Protein AF-A0A4Q9MNF9-F1 (afdb_monomer)

Mean predicted aligned error: 7.17 Å

Structure (mmCIF, N/CA/C/O backbone):
data_AF-A0A4Q9MNF9-F1
#
_entry.id   AF-A0A4Q9MNF9-F1
#
loop_
_atom_site.group_PDB
_atom_site.id
_atom_site.type_symbol
_atom_site.label_atom_id
_atom_site.label_alt_id
_atom_site.label_comp_id
_atom_site.label_asym_id
_atom_site.label_entity_id
_atom_site.label_seq_id
_atom_site.pdbx_PDB_ins_code
_atom_site.Cartn_x
_atom_site.Cartn_y
_atom_site.Cartn_z
_atom_site.occupancy
_atom_site.B_iso_or_equiv
_atom_site.auth_seq_id
_atom_site.auth_comp_id
_atom_site.auth_asym_id
_atom_site.auth_atom_id
_atom_site.pdbx_PDB_model_num
ATOM 1 N N . ILE A 1 1 ? 0.930 -10.282 -6.990 1.00 79.50 1 ILE A N 1
ATOM 2 C CA . ILE A 1 1 ? 0.587 -8.850 -7.176 1.00 79.50 1 ILE A CA 1
ATOM 3 C C . ILE A 1 1 ? 1.484 -8.073 -6.233 1.00 79.50 1 ILE A C 1
ATOM 5 O O . ILE A 1 1 ? 1.701 -8.560 -5.132 1.00 79.50 1 ILE A O 1
ATOM 9 N N . VAL A 1 2 ? 2.023 -6.951 -6.689 1.00 86.12 2 VAL A N 1
ATOM 10 C CA . VAL A 1 2 ? 2.748 -5.955 -5.892 1.00 86.12 2 VAL A CA 1
ATOM 11 C C . VAL A 1 2 ? 1.821 -4.748 -5.780 1.00 86.12 2 VAL A C 1
ATOM 13 O O . VAL A 1 2 ? 1.229 -4.385 -6.789 1.00 86.12 2 VAL A O 1
ATOM 16 N N . HIS A 1 3 ? 1.612 -4.184 -4.597 1.00 89.31 3 HIS A N 1
ATOM 17 C CA . HIS A 1 3 ? 0.688 -3.073 -4.370 1.00 89.31 3 HIS A CA 1
ATOM 18 C C . HIS A 1 3 ? 1.281 -1.727 -4.796 1.00 89.31 3 HIS A C 1
ATOM 20 O O . HIS A 1 3 ? 0.564 -0.902 -5.355 1.00 89.31 3 HIS A O 1
ATOM 26 N N . SER A 1 4 ? 2.574 -1.505 -4.536 1.00 87.69 4 SER A N 1
ATOM 27 C CA . SER A 1 4 ? 3.329 -0.298 -4.919 1.00 87.69 4 SER A CA 1
ATOM 28 C C . SER A 1 4 ? 2.868 1.020 -4.274 1.00 87.69 4 SER A C 1
ATOM 30 O O . SER A 1 4 ? 3.387 2.078 -4.615 1.00 87.69 4 SER A O 1
ATOM 32 N N . ASP A 1 5 ? 1.938 0.970 -3.318 1.00 90.19 5 ASP A N 1
ATOM 33 C CA . ASP A 1 5 ? 1.497 2.135 -2.529 1.00 90.19 5 ASP A CA 1
ATOM 34 C C . ASP A 1 5 ? 1.033 1.714 -1.132 1.00 90.19 5 ASP A C 1
ATOM 36 O O . ASP A 1 5 ? -0.070 2.014 -0.685 1.00 90.19 5 ASP A O 1
ATOM 40 N N . ILE A 1 6 ? 1.853 0.923 -0.450 1.00 93.31 6 ILE A N 1
ATOM 41 C CA . ILE A 1 6 ? 1.584 0.544 0.934 1.00 93.31 6 ILE A CA 1
ATOM 42 C C . ILE A 1 6 ? 1.816 1.764 1.832 1.00 93.31 6 ILE A C 1
ATOM 44 O O . ILE A 1 6 ? 2.914 2.316 1.868 1.00 93.31 6 ILE A O 1
ATOM 48 N N . LYS A 1 7 ? 0.768 2.166 2.554 1.00 93.69 7 LYS A N 1
ATOM 49 C CA . LYS A 1 7 ? 0.761 3.277 3.515 1.00 93.69 7 LYS A CA 1
ATOM 50 C C . LYS A 1 7 ? -0.452 3.168 4.447 1.00 93.69 7 LYS A C 1
ATOM 52 O O . LYS A 1 7 ? -1.439 2.547 4.043 1.00 93.69 7 LYS A O 1
ATOM 57 N N . PRO A 1 8 ? -0.433 3.769 5.652 1.00 96.25 8 PRO A N 1
ATOM 58 C CA . PRO A 1 8 ? -1.531 3.693 6.616 1.00 96.25 8 PRO A CA 1
ATOM 59 C C . PRO A 1 8 ? -2.901 4.063 6.042 1.00 96.25 8 PRO A C 1
ATOM 61 O O . PRO A 1 8 ? -3.888 3.417 6.374 1.00 96.25 8 PRO A O 1
ATOM 64 N N . GLU A 1 9 ? -2.966 5.050 5.148 1.00 96.00 9 GLU A N 1
ATOM 65 C CA . GLU A 1 9 ? -4.211 5.516 4.526 1.00 96.00 9 GLU A CA 1
ATOM 66 C C . GLU A 1 9 ? -4.905 4.432 3.687 1.00 96.00 9 GLU A C 1
ATOM 68 O O . GLU A 1 9 ? -6.122 4.478 3.515 1.00 96.00 9 GLU A O 1
ATOM 73 N N . ASN A 1 10 ? -4.147 3.443 3.205 1.00 96.19 10 ASN A N 1
ATOM 74 C CA . ASN A 1 10 ? -4.656 2.351 2.380 1.00 96.19 10 ASN A CA 1
ATOM 75 C C . ASN A 1 10 ? -5.097 1.131 3.212 1.00 96.19 10 ASN A C 1
ATOM 77 O O . ASN A 1 10 ? -5.704 0.211 2.656 1.00 96.19 10 ASN A O 1
ATOM 81 N N . PHE A 1 11 ? -4.863 1.124 4.532 1.00 96.88 11 PHE A N 1
ATOM 82 C CA . PHE A 1 11 ? -5.368 0.105 5.458 1.00 96.88 11 PHE A CA 1
ATOM 83 C C . PHE A 1 11 ? -6.667 0.578 6.113 1.00 96.88 11 PHE A C 1
ATOM 85 O O . PHE A 1 11 ? -6.674 1.367 7.057 1.00 96.88 11 PHE A O 1
ATOM 92 N N . LEU A 1 12 ? -7.787 0.062 5.623 1.00 97.94 12 LEU A N 1
ATOM 93 C CA . LEU A 1 12 ? -9.108 0.349 6.167 1.00 97.94 12 LEU A CA 1
ATOM 94 C C . LEU A 1 12 ? -9.450 -0.640 7.281 1.00 97.94 12 LEU A C 1
ATOM 96 O O . LEU A 1 12 ? -9.012 -1.788 7.260 1.00 97.94 12 LEU A O 1
ATOM 100 N N . ILE A 1 13 ? -10.276 -0.207 8.230 1.00 97.75 13 ILE A N 1
ATOM 101 C CA . ILE A 1 13 ? -10.836 -1.070 9.273 1.00 97.75 13 ILE A CA 1
ATOM 102 C C . ILE A 1 13 ? -12.333 -1.205 9.021 1.00 97.75 13 ILE A C 1
ATOM 104 O O . ILE A 1 13 ? -13.040 -0.198 8.933 1.00 97.75 13 ILE A O 1
ATOM 108 N N . ASP A 1 14 ? -12.817 -2.436 8.877 1.00 96.38 14 ASP A N 1
ATOM 109 C CA . ASP A 1 14 ? -14.242 -2.692 8.684 1.00 96.38 14 ASP A CA 1
ATOM 110 C C . ASP A 1 14 ? -15.029 -2.677 10.010 1.00 96.38 14 ASP A C 1
ATOM 112 O O . ASP A 1 14 ? -14.475 -2.544 11.103 1.00 96.38 14 ASP A O 1
ATOM 116 N N . GLY A 1 15 ? -16.355 -2.832 9.931 1.00 96.81 15 GLY A N 1
ATOM 117 C CA . GLY A 1 15 ? -17.227 -2.822 11.113 1.00 96.81 15 GLY A CA 1
ATOM 118 C C . GLY A 1 15 ? -17.004 -3.982 12.096 1.00 96.81 15 GLY A C 1
ATOM 119 O O . GLY A 1 15 ? -17.515 -3.929 13.212 1.00 96.81 15 GLY A O 1
ATOM 120 N N . SER A 1 16 ? -16.257 -5.018 11.702 1.00 97.12 16 SER A N 1
ATOM 121 C CA . SER A 1 16 ? -15.865 -6.144 12.557 1.00 97.12 16 SER A CA 1
ATOM 122 C C . SER A 1 16 ? -14.482 -5.964 13.195 1.00 97.12 16 SER A C 1
ATOM 124 O O . SER A 1 16 ? -14.093 -6.764 14.046 1.00 97.12 16 SER A O 1
ATOM 126 N N . GLY A 1 17 ? -13.753 -4.909 12.817 1.00 96.31 17 GLY A N 1
ATOM 127 C CA . GLY A 1 17 ? -12.374 -4.673 13.234 1.00 96.31 17 GLY A CA 1
ATOM 128 C C . GLY A 1 17 ? -11.334 -5.380 12.360 1.00 96.31 17 GLY A C 1
ATOM 129 O O . GLY A 1 17 ? -10.164 -5.420 12.737 1.00 96.31 17 GLY A O 1
ATOM 130 N N . ALA A 1 18 ? -11.726 -5.943 11.213 1.00 97.88 18 ALA A N 1
ATOM 131 C CA . ALA A 1 18 ? -10.786 -6.552 10.282 1.00 97.88 18 ALA A CA 1
ATOM 132 C C . ALA A 1 18 ? -10.057 -5.478 9.463 1.00 97.88 18 ALA A C 1
ATOM 134 O O . ALA A 1 18 ? -10.654 -4.488 9.037 1.00 97.88 18 ALA A O 1
ATOM 135 N N . VAL A 1 19 ? -8.760 -5.698 9.228 1.00 97.25 19 VAL A N 1
ATOM 136 C CA . VAL A 1 19 ? -7.939 -4.843 8.364 1.00 97.25 19 VAL A CA 1
ATOM 137 C C . VAL A 1 19 ? -8.159 -5.240 6.906 1.00 97.25 19 VAL A C 1
ATOM 139 O O . VAL A 1 19 ? -7.983 -6.403 6.540 1.00 97.25 19 VAL A O 1
ATOM 142 N N . VAL A 1 20 ? -8.502 -4.265 6.070 1.00 97.19 20 VAL A N 1
ATOM 143 C CA . VAL A 1 20 ? -8.721 -4.420 4.631 1.00 97.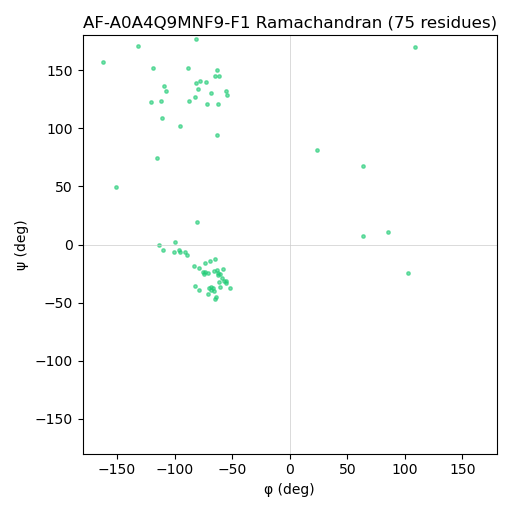19 20 VAL A CA 1
ATOM 144 C C . VAL A 1 20 ? -7.749 -3.515 3.885 1.00 97.19 20 VAL A C 1
ATOM 146 O O . VAL A 1 20 ? -7.747 -2.302 4.075 1.00 97.19 20 VAL A O 1
ATOM 149 N N . LEU A 1 21 ? -6.934 -4.105 3.014 1.00 95.94 21 LEU A N 1
ATOM 150 C CA . LEU A 1 21 ? -6.054 -3.351 2.125 1.00 95.94 21 LEU A CA 1
ATOM 151 C C . LEU A 1 21 ? -6.850 -2.815 0.928 1.00 95.94 21 LEU A C 1
ATOM 153 O O . LEU A 1 21 ? -7.634 -3.549 0.320 1.00 95.94 21 LEU A O 1
ATOM 157 N N . SER A 1 22 ? -6.651 -1.543 0.601 1.00 95.31 22 SER A N 1
ATOM 158 C CA . SER A 1 22 ? -7.379 -0.805 -0.433 1.00 95.31 22 SER A CA 1
ATOM 159 C C . SER A 1 22 ? -6.433 -0.032 -1.359 1.00 95.31 22 SER A C 1
ATOM 161 O O . SER A 1 22 ? -5.248 0.060 -1.081 1.00 95.31 22 SER A O 1
ATOM 163 N N . ASP A 1 23 ? -6.976 0.525 -2.446 1.00 91.69 23 ASP A N 1
ATO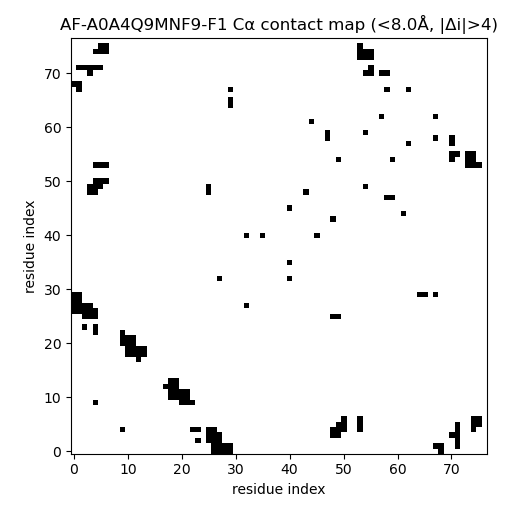M 164 C CA . ASP A 1 23 ? -6.250 1.328 -3.445 1.00 91.69 23 ASP A CA 1
ATOM 165 C C . ASP A 1 23 ? -5.149 0.584 -4.227 1.00 91.69 23 ASP A C 1
ATOM 167 O O . ASP A 1 23 ? -3.957 0.876 -4.177 1.00 91.69 23 ASP A O 1
ATOM 171 N N . PHE A 1 24 ? -5.586 -0.360 -5.061 1.00 90.44 24 PHE A N 1
ATOM 172 C CA . PHE A 1 24 ? -4.728 -1.081 -6.005 1.00 90.44 24 PHE A CA 1
ATOM 173 C C . PHE A 1 24 ? -4.435 -0.280 -7.287 1.00 90.44 24 PHE A C 1
ATOM 175 O O . PHE A 1 24 ? -4.064 -0.875 -8.299 1.00 90.44 24 PHE A O 1
ATOM 182 N N . GLY A 1 25 ? -4.613 1.047 -7.282 1.00 86.44 25 GLY A N 1
ATOM 183 C CA . GLY A 1 25 ? -4.407 1.891 -8.460 1.00 86.44 25 GLY A CA 1
ATOM 184 C C . GLY A 1 25 ? -2.985 1.810 -9.018 1.00 86.44 25 GLY A C 1
ATOM 185 O O . GLY A 1 25 ? -2.806 1.928 -10.226 1.00 86.44 25 GLY A O 1
ATOM 186 N N . LEU A 1 26 ? -1.996 1.541 -8.155 1.0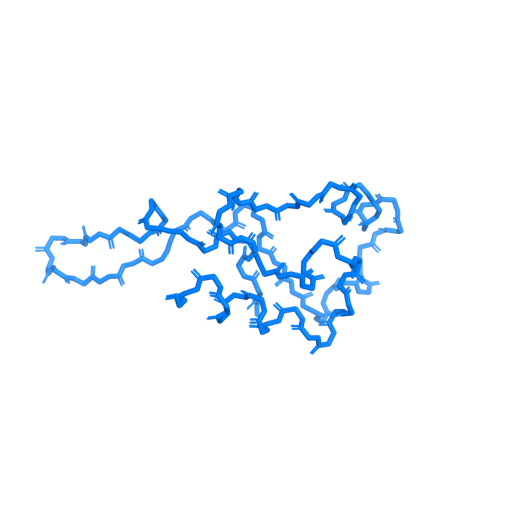0 81.62 26 LEU A N 1
ATOM 187 C CA . LEU A 1 26 ? -0.590 1.367 -8.534 1.00 81.62 26 LEU A CA 1
ATOM 188 C C . LEU A 1 26 ? -0.136 -0.099 -8.643 1.00 81.62 26 LEU A C 1
ATOM 190 O O . LEU A 1 26 ? 1.031 -0.364 -8.940 1.00 81.62 26 LEU A O 1
ATOM 194 N N . ALA A 1 27 ? -1.045 -1.055 -8.433 1.00 85.69 27 ALA A N 1
ATOM 195 C CA . ALA A 1 27 ? -0.680 -2.450 -8.261 1.00 85.69 27 ALA A CA 1
ATOM 196 C C . ALA A 1 27 ? -0.232 -3.127 -9.566 1.00 85.69 27 ALA A C 1
ATOM 198 O O . ALA A 1 27 ? -0.845 -2.982 -10.623 1.00 85.69 27 ALA A O 1
ATOM 199 N N . GLN A 1 28 ? 0.807 -3.955 -9.473 1.00 77.50 28 GLN A N 1
ATOM 200 C CA . GLN A 1 28 ? 1.436 -4.632 -10.602 1.00 77.50 28 GLN A CA 1
ATOM 201 C C . GLN A 1 28 ? 1.365 -6.158 -10.484 1.00 77.50 28 GLN A C 1
ATOM 203 O O . GLN A 1 28 ? 1.361 -6.750 -9.398 1.00 77.50 28 GLN A O 1
ATOM 208 N N . ARG A 1 29 ? 1.358 -6.838 -11.632 1.00 75.62 29 ARG A N 1
ATOM 209 C CA . ARG A 1 29 ? 1.542 -8.291 -11.729 1.00 75.62 29 ARG A CA 1
ATOM 210 C C . ARG A 1 29 ? 2.894 -8.566 -12.390 1.00 75.62 29 ARG A C 1
ATOM 212 O O . ARG A 1 29 ? 2.990 -8.359 -13.595 1.00 75.62 29 ARG A O 1
ATOM 219 N N . PRO A 1 30 ? 3.901 -9.071 -11.653 1.00 64.56 30 PRO A N 1
ATOM 220 C CA . PRO A 1 30 ? 5.231 -9.348 -12.208 1.00 64.56 30 PRO A CA 1
ATOM 221 C C . PRO A 1 30 ? 5.201 -10.277 -13.434 1.00 64.56 30 PRO A C 1
ATOM 223 O O . PRO A 1 30 ? 5.969 -10.100 -14.370 1.00 64.56 30 PRO A O 1
ATOM 226 N N . GLU A 1 31 ? 4.256 -11.219 -13.474 1.00 60.56 31 GLU A N 1
ATOM 227 C CA . GLU A 1 31 ? 4.048 -12.142 -14.603 1.00 60.56 31 GLU A CA 1
ATOM 228 C C . GLU A 1 31 ? 3.397 -11.473 -15.832 1.00 60.56 31 GLU A C 1
ATOM 230 O O . GLU A 1 31 ? 3.546 -11.953 -16.952 1.00 60.56 31 GLU A O 1
ATOM 235 N N . GLY A 1 32 ? 2.672 -10.366 -15.629 1.00 52.41 32 GLY A N 1
ATOM 236 C CA . GLY A 1 32 ? 1.966 -9.608 -16.667 1.00 52.41 32 GLY A CA 1
ATOM 237 C C . GLY A 1 32 ? 2.751 -8.415 -17.213 1.00 52.41 32 GLY A C 1
ATOM 238 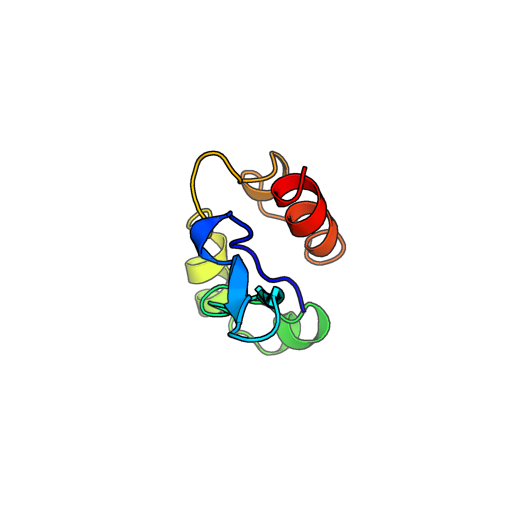O O . GLY A 1 32 ? 2.305 -7.800 -18.176 1.00 52.41 32 GLY A O 1
ATOM 239 N N . ALA A 1 33 ? 3.922 -8.109 -16.648 1.00 52.84 33 ALA A N 1
ATOM 240 C CA . ALA A 1 33 ? 4.803 -7.054 -17.149 1.00 52.84 33 ALA A CA 1
ATOM 241 C C . ALA A 1 33 ? 5.262 -7.314 -18.598 1.00 52.84 33 ALA A C 1
ATOM 243 O O . ALA A 1 33 ? 5.518 -6.370 -19.334 1.00 52.84 33 ALA A O 1
ATOM 244 N N . SER A 1 34 ? 5.282 -8.578 -19.045 1.00 48.44 34 SER A N 1
ATOM 245 C CA . SER A 1 34 ? 5.553 -8.948 -20.445 1.00 48.44 34 SER A CA 1
ATOM 246 C C . SER A 1 34 ? 4.439 -8.555 -21.429 1.00 48.44 34 SER A C 1
ATOM 248 O O . SER A 1 34 ? 4.661 -8.587 -22.637 1.00 48.44 34 SER A O 1
ATOM 250 N N . LEU A 1 35 ? 3.246 -8.210 -20.927 1.00 49.62 35 LEU A N 1
ATOM 251 C CA . LEU A 1 35 ? 2.086 -7.782 -21.717 1.00 49.62 35 LEU A CA 1
ATOM 252 C C . LEU A 1 35 ? 1.904 -6.258 -21.729 1.00 49.62 35 LEU A C 1
ATOM 254 O O . LEU A 1 35 ? 1.021 -5.764 -22.429 1.00 49.62 35 LEU A O 1
ATOM 258 N N . MET A 1 36 ? 2.698 -5.517 -20.953 1.00 54.25 36 MET A N 1
ATOM 259 C CA . MET A 1 36 ? 2.700 -4.056 -20.989 1.00 54.25 36 MET A CA 1
ATOM 260 C C . MET A 1 36 ? 3.566 -3.584 -22.157 1.00 54.25 36 MET A C 1
ATOM 262 O O . MET A 1 36 ? 4.626 -4.153 -22.419 1.00 54.25 36 MET A O 1
ATOM 266 N N . SER A 1 37 ? 3.112 -2.557 -22.877 1.00 56.09 37 SER A N 1
ATOM 267 C CA . SER A 1 37 ? 3.956 -1.917 -23.886 1.00 56.09 37 SER A CA 1
ATOM 268 C C . SER A 1 37 ? 5.179 -1.288 -23.203 1.00 56.09 37 SER A C 1
ATOM 270 O O . SER A 1 37 ? 5.094 -0.884 -22.041 1.00 56.09 37 SER A O 1
ATOM 272 N N . GLU A 1 38 ? 6.325 -1.200 -23.890 1.00 56.03 38 GLU A N 1
ATOM 273 C CA . GLU A 1 38 ? 7.505 -0.532 -23.315 1.00 56.03 38 GLU A CA 1
ATOM 274 C C . GLU A 1 38 ? 7.197 0.915 -22.908 1.00 56.03 38 GLU A C 1
ATOM 276 O O . GLU A 1 38 ? 7.744 1.382 -21.916 1.00 56.03 38 GLU A O 1
ATOM 281 N N . ASP A 1 39 ? 6.280 1.590 -23.609 1.00 55.38 39 ASP A N 1
ATOM 282 C CA . ASP A 1 39 ? 5.835 2.950 -23.296 1.00 55.38 39 ASP A CA 1
ATOM 283 C C . ASP A 1 39 ? 4.984 3.017 -22.017 1.00 55.38 39 ASP A C 1
ATOM 285 O O . ASP A 1 39 ? 5.215 3.896 -21.187 1.00 55.38 39 ASP A O 1
ATOM 289 N N . ASP A 1 40 ? 4.058 2.074 -21.801 1.00 59.12 40 ASP A N 1
ATOM 290 C CA . ASP A 1 40 ? 3.297 1.975 -20.544 1.00 59.12 40 ASP A CA 1
ATOM 291 C C . ASP A 1 40 ? 4.223 1.625 -19.376 1.00 59.12 40 ASP A C 1
ATOM 293 O O . ASP A 1 40 ? 4.111 2.185 -18.287 1.00 59.12 40 ASP A O 1
ATOM 297 N N . PHE A 1 41 ? 5.185 0.731 -19.616 1.00 57.41 41 PHE A N 1
ATOM 298 C CA . PHE A 1 41 ? 6.204 0.369 -18.642 1.00 57.41 41 PHE A CA 1
ATOM 299 C C . PHE A 1 41 ? 7.094 1.579 -18.308 1.00 57.41 41 PHE A C 1
ATOM 301 O O . PHE A 1 41 ? 7.317 1.869 -17.138 1.00 57.41 41 PHE A O 1
ATOM 308 N N . LEU A 1 42 ? 7.558 2.350 -19.298 1.00 55.06 42 LEU A N 1
ATOM 309 C CA . LEU A 1 42 ? 8.380 3.548 -19.084 1.00 55.06 42 LEU A CA 1
ATOM 310 C C . LEU A 1 42 ? 7.612 4.718 -18.468 1.00 55.06 42 LEU A C 1
ATOM 312 O O . LEU A 1 42 ? 8.190 5.430 -17.653 1.00 55.06 42 LEU A O 1
ATOM 316 N N . MET A 1 43 ? 6.346 4.944 -18.824 1.00 55.03 43 MET A N 1
ATOM 317 C CA . MET A 1 43 ? 5.523 5.975 -18.183 1.00 55.03 43 MET A CA 1
ATOM 318 C C . MET A 1 43 ? 5.239 5.631 -16.720 1.00 55.03 43 MET A C 1
ATOM 320 O O . MET A 1 43 ? 5.259 6.518 -15.868 1.00 55.03 43 MET A O 1
ATOM 324 N N . TRP A 1 44 ? 5.026 4.350 -16.418 1.00 52.16 44 TRP A N 1
ATOM 325 C CA . TRP A 1 44 ? 4.695 3.885 -15.073 1.00 52.16 44 TRP A CA 1
ATOM 326 C C . TRP A 1 44 ? 5.921 3.705 -14.166 1.00 52.16 44 TRP A C 1
ATOM 328 O O . TRP A 1 44 ? 5.858 4.020 -12.983 1.00 52.16 44 TRP A O 1
ATOM 338 N N . HIS A 1 45 ? 7.058 3.256 -14.712 1.00 53.25 45 HIS A N 1
ATOM 339 C CA . HIS A 1 45 ? 8.346 3.156 -14.004 1.00 53.25 45 HIS A CA 1
ATOM 340 C C . HIS A 1 45 ? 9.200 4.436 -14.090 1.00 53.25 45 HIS A C 1
ATOM 342 O O . HIS A 1 45 ? 10.245 4.524 -13.442 1.00 53.25 45 HIS A O 1
ATOM 348 N N . GLY A 1 46 ? 8.814 5.410 -14.921 1.00 46.69 46 GLY A N 1
ATOM 349 C CA . GLY A 1 46 ? 9.532 6.674 -15.132 1.00 46.69 46 GLY A CA 1
ATOM 350 C C . GLY A 1 46 ? 9.232 7.744 -14.084 1.00 46.69 46 GLY A C 1
ATOM 351 O O . GLY A 1 46 ? 10.026 8.667 -13.907 1.00 46.69 46 GLY A O 1
ATOM 352 N N . LEU A 1 47 ? 8.127 7.595 -13.356 1.00 51.62 47 LEU A N 1
ATOM 353 C CA . LEU A 1 47 ? 7.857 8.310 -12.115 1.00 51.62 47 LEU A CA 1
ATOM 354 C C . LEU A 1 47 ? 7.959 7.291 -10.975 1.00 51.62 47 LEU A C 1
ATOM 356 O O . LEU A 1 47 ? 7.454 6.182 -11.137 1.00 51.62 47 LEU A O 1
ATOM 360 N N . PRO A 1 48 ? 8.604 7.609 -9.838 1.00 55.66 48 PRO A N 1
ATOM 361 C CA . PRO A 1 48 ? 8.527 6.751 -8.666 1.00 55.66 48 PRO A CA 1
ATOM 362 C C . PRO A 1 48 ? 7.063 6.721 -8.214 1.00 55.66 48 PRO A C 1
ATOM 364 O O . PRO A 1 48 ? 6.591 7.636 -7.544 1.00 55.66 48 PRO A O 1
ATOM 367 N N . GLY A 1 49 ? 6.316 5.718 -8.674 1.00 64.50 49 GLY A N 1
ATOM 368 C CA . GLY A 1 49 ? 4.973 5.443 -8.189 1.00 64.50 49 GLY A CA 1
ATOM 369 C C . GLY A 1 49 ? 5.027 5.125 -6.697 1.00 64.50 49 GLY A C 1
ATOM 370 O O . GLY A 1 49 ? 5.991 4.521 -6.228 1.00 64.50 49 GLY A O 1
ATOM 371 N N . GLY A 1 50 ? 3.998 5.549 -5.968 1.00 77.06 50 GLY A N 1
ATOM 372 C CA . GLY A 1 50 ? 3.865 5.354 -4.527 1.00 77.06 50 GLY A CA 1
ATOM 373 C C . GLY A 1 50 ? 4.047 6.640 -3.720 1.00 77.06 50 GLY A C 1
ATOM 374 O O . GLY A 1 50 ? 4.416 7.700 -4.231 1.00 77.06 50 GLY A O 1
ATOM 375 N N . THR A 1 51 ? 3.741 6.557 -2.431 1.00 85.44 51 THR A N 1
ATOM 376 C CA . THR A 1 51 ? 3.729 7.717 -1.534 1.00 85.44 51 THR A CA 1
ATOM 377 C C . THR A 1 51 ? 5.109 7.978 -0.922 1.00 85.44 51 THR A C 1
ATOM 379 O O . THR A 1 51 ? 5.692 7.122 -0.252 1.00 85.44 51 THR A O 1
ATOM 382 N N . ALA A 1 52 ? 5.634 9.194 -1.121 1.00 82.50 52 ALA A N 1
ATOM 383 C CA . ALA A 1 52 ? 6.903 9.629 -0.538 1.00 82.50 52 ALA A CA 1
ATOM 384 C C . ALA A 1 52 ? 6.893 9.469 0.995 1.00 82.50 52 ALA A C 1
ATOM 386 O O . ALA A 1 52 ? 5.944 9.873 1.660 1.00 82.50 52 ALA A O 1
ATOM 387 N N . GLY A 1 53 ? 7.955 8.879 1.547 1.00 86.75 53 GLY A N 1
ATOM 388 C CA . GLY A 1 53 ? 8.040 8.497 2.963 1.00 86.75 53 GLY A CA 1
ATOM 389 C C . GLY A 1 53 ? 7.832 7.002 3.215 1.00 86.75 53 GLY A C 1
ATOM 390 O O . GLY A 1 53 ? 8.401 6.488 4.169 1.00 86.75 53 GLY A O 1
ATOM 391 N N . TYR A 1 54 ? 7.130 6.301 2.319 1.00 88.44 54 TYR A N 1
ATOM 392 C CA . TYR A 1 54 ? 6.943 4.843 2.374 1.00 88.44 54 TYR A CA 1
ATOM 393 C C . TYR A 1 54 ? 7.706 4.104 1.268 1.00 88.44 54 TYR A C 1
ATOM 395 O O . TYR A 1 54 ? 7.725 2.878 1.232 1.00 88.44 54 TYR A O 1
ATOM 403 N N . LEU A 1 55 ? 8.346 4.830 0.348 1.00 86.81 55 LEU A N 1
ATOM 404 C CA . LEU A 1 55 ? 9.084 4.237 -0.764 1.00 86.81 55 LEU A CA 1
ATOM 405 C C . LEU A 1 55 ? 10.340 3.506 -0.292 1.00 86.81 55 LEU A C 1
ATOM 407 O O . LEU A 1 55 ? 11.192 4.075 0.393 1.00 86.81 55 LEU A O 1
ATOM 411 N N . ALA A 1 56 ? 10.486 2.270 -0.759 1.00 84.62 56 ALA 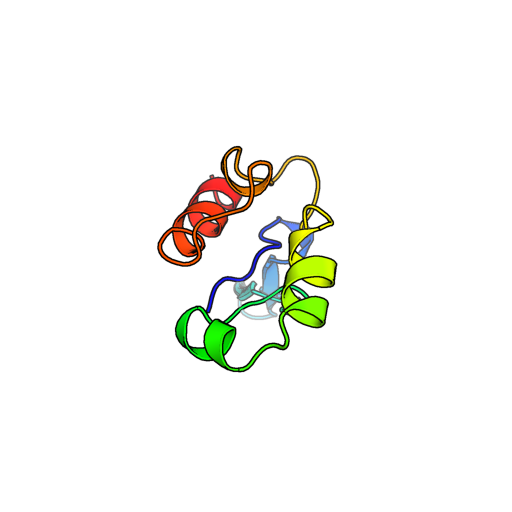A N 1
ATOM 412 C CA . ALA A 1 56 ? 11.719 1.518 -0.622 1.00 84.62 56 ALA A CA 1
ATOM 413 C C . ALA A 1 56 ? 12.864 2.172 -1.419 1.00 84.62 56 ALA A C 1
ATOM 415 O O . ALA A 1 56 ? 12.631 2.719 -2.501 1.00 84.62 56 ALA A O 1
ATOM 416 N N . PRO A 1 57 ? 14.116 2.126 -0.936 1.00 83.50 57 PRO A N 1
ATOM 417 C CA . PRO A 1 57 ? 15.244 2.757 -1.622 1.00 83.50 57 PRO A CA 1
ATOM 418 C C . PRO A 1 57 ? 15.491 2.173 -3.020 1.00 83.50 57 PRO A C 1
ATOM 420 O O . PRO A 1 57 ? 15.906 2.889 -3.932 1.00 83.50 57 PRO A O 1
ATOM 423 N N . GLU A 1 58 ? 15.212 0.888 -3.225 1.00 77.06 58 GLU A N 1
ATOM 424 C CA . GLU A 1 58 ? 15.272 0.255 -4.539 1.00 77.06 58 GLU A CA 1
ATOM 425 C C . GLU A 1 58 ? 14.145 0.714 -5.476 1.00 77.06 58 GLU A C 1
ATOM 427 O O . GLU A 1 58 ? 14.357 0.739 -6.686 1.00 77.06 58 GLU A O 1
ATOM 432 N N . ALA A 1 59 ? 13.003 1.176 -4.945 1.00 75.25 59 ALA A N 1
ATOM 433 C CA . ALA A 1 59 ? 11.910 1.746 -5.741 1.00 75.25 59 ALA A CA 1
ATOM 434 C C . ALA A 1 59 ? 12.331 3.018 -6.496 1.00 75.25 59 ALA A C 1
ATOM 436 O O . ALA A 1 59 ? 11.801 3.321 -7.562 1.00 75.25 59 ALA A O 1
ATOM 437 N N . LEU A 1 60 ? 13.338 3.728 -5.978 1.00 73.00 60 LEU A N 1
ATOM 438 C CA . LEU A 1 60 ? 13.920 4.918 -6.603 1.00 73.00 60 LEU A CA 1
ATOM 439 C C . LEU A 1 60 ? 14.890 4.579 -7.747 1.00 73.00 60 LEU A C 1
ATOM 441 O O . LEU A 1 60 ? 15.161 5.421 -8.601 1.00 73.00 60 LEU A O 1
ATOM 445 N N . ASN A 1 61 ? 15.410 3.351 -7.781 1.00 66.44 61 ASN A N 1
ATOM 446 C CA . ASN A 1 61 ? 16.425 2.901 -8.726 1.00 66.44 61 ASN A CA 1
ATOM 447 C C . ASN A 1 61 ? 15.843 1.809 -9.633 1.00 66.44 61 ASN A C 1
ATOM 449 O O . ASN A 1 61 ? 16.157 0.644 -9.427 1.00 66.44 61 ASN A O 1
ATOM 453 N N . LYS A 1 62 ? 14.985 2.193 -10.600 1.00 59.00 62 LYS A N 1
ATOM 454 C CA . LYS A 1 62 ? 14.400 1.341 -11.669 1.00 59.00 62 LYS A CA 1
ATOM 455 C C . LYS A 1 62 ? 14.379 -0.154 -11.310 1.00 59.00 62 LYS A C 1
ATOM 457 O O . LYS A 1 62 ? 15.269 -0.911 -11.694 1.00 59.00 62 LYS A O 1
ATOM 462 N N . VAL A 1 63 ? 13.366 -0.522 -10.531 1.00 59.56 63 VAL A N 1
ATOM 463 C CA . VAL A 1 63 ? 13.213 -1.828 -9.881 1.00 59.56 63 VAL A CA 1
ATOM 464 C C . VAL A 1 63 ? 13.304 -2.975 -10.882 1.00 59.56 63 VAL A C 1
ATOM 466 O O . VAL A 1 63 ? 12.575 -3.012 -11.871 1.00 59.56 63 VAL A O 1
ATOM 469 N N . ASP A 1 64 ? 14.158 -3.948 -10.575 1.00 62.03 64 ASP A N 1
ATOM 470 C CA . ASP A 1 64 ? 14.092 -5.266 -11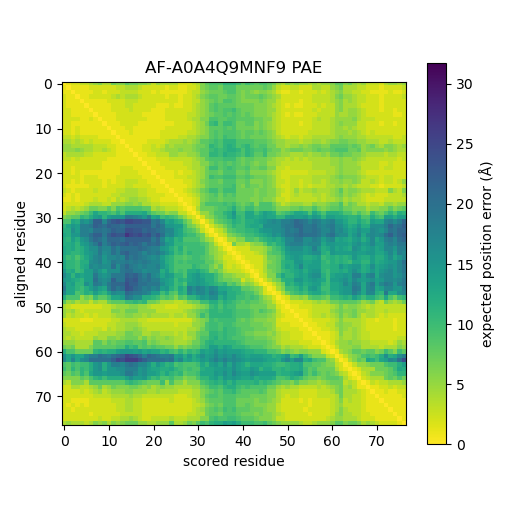.192 1.00 62.03 64 ASP A CA 1
ATOM 471 C C . ASP A 1 64 ? 12.736 -5.915 -10.819 1.00 62.03 64 ASP A C 1
ATOM 473 O O . ASP A 1 64 ? 12.443 -6.099 -9.630 1.00 62.03 64 ASP A O 1
ATOM 477 N N . PRO A 1 65 ? 11.884 -6.273 -11.800 1.00 57.75 65 PRO A N 1
ATOM 478 C CA . PRO A 1 65 ? 10.550 -6.816 -11.544 1.00 57.75 65 PRO A CA 1
ATOM 479 C C . PRO A 1 65 ? 10.558 -8.093 -10.683 1.00 57.75 65 PRO A C 1
ATOM 481 O O . PRO A 1 65 ? 9.557 -8.391 -10.028 1.00 57.75 65 PRO A O 1
ATOM 484 N N . TYR A 1 66 ? 11.681 -8.818 -10.602 1.00 57.12 66 TYR A N 1
ATOM 485 C CA . TYR A 1 66 ? 11.833 -9.997 -9.744 1.00 57.12 66 TYR A CA 1
ATOM 486 C C . TYR A 1 66 ? 11.969 -9.667 -8.249 1.00 57.12 66 TYR A C 1
ATOM 488 O O . TYR A 1 66 ? 11.757 -10.544 -7.408 1.00 57.12 66 TYR A O 1
ATOM 496 N N . VAL A 1 67 ? 12.265 -8.415 -7.884 1.00 65.56 67 VAL A N 1
ATOM 497 C CA . VAL A 1 67 ? 12.393 -7.960 -6.485 1.00 65.56 67 VAL A CA 1
ATOM 498 C C . VAL A 1 67 ? 11.317 -6.964 -6.054 1.00 65.56 67 VAL A C 1
ATOM 500 O O . VAL A 1 67 ? 11.270 -6.621 -4.878 1.00 65.56 67 VAL A O 1
ATOM 503 N N . ALA A 1 68 ? 10.391 -6.588 -6.940 1.00 71.12 68 ALA A N 1
ATOM 504 C CA . ALA A 1 68 ? 9.330 -5.614 -6.662 1.00 71.12 68 ALA A CA 1
ATOM 505 C C . ALA A 1 68 ? 8.456 -5.949 -5.4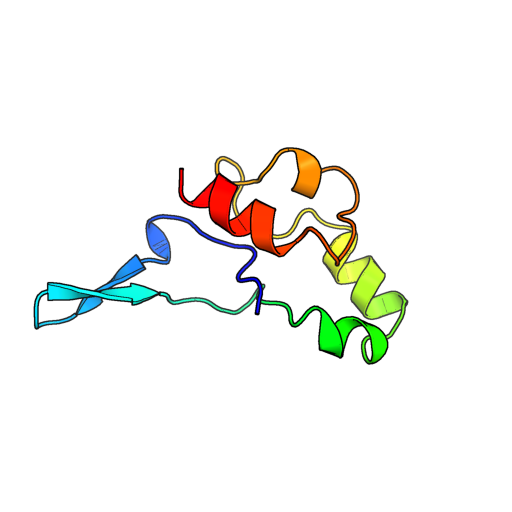34 1.00 71.12 68 ALA A C 1
ATOM 507 O O . ALA A 1 68 ? 8.021 -5.057 -4.714 1.00 71.12 68 ALA A O 1
ATOM 508 N N . HIS A 1 69 ? 8.252 -7.234 -5.130 1.00 81.56 69 HIS A N 1
ATOM 509 C CA . HIS A 1 69 ? 7.513 -7.665 -3.936 1.00 81.56 69 HIS A CA 1
ATOM 510 C C . HIS A 1 69 ? 8.216 -7.311 -2.611 1.00 81.56 69 HIS A C 1
ATOM 512 O O . HIS A 1 69 ? 7.560 -7.232 -1.577 1.00 81.56 69 HIS A O 1
ATOM 518 N N . LYS A 1 70 ? 9.542 -7.110 -2.615 1.00 85.88 70 LYS A N 1
ATOM 519 C CA . LYS A 1 70 ? 10.297 -6.701 -1.419 1.00 85.88 70 LYS A CA 1
ATOM 520 C C . LYS A 1 70 ? 10.063 -5.236 -1.071 1.00 85.88 70 LYS A C 1
ATOM 522 O O . LYS A 1 70 ? 10.145 -4.889 0.102 1.00 85.88 70 LYS A O 1
ATOM 527 N N . SER A 1 71 ? 9.712 -4.415 -2.056 1.00 85.25 71 SER A N 1
ATOM 528 C CA . SER A 1 71 ? 9.421 -3.004 -1.825 1.00 85.25 71 SER A CA 1
ATOM 529 C C . SER A 1 71 ? 8.132 -2.819 -1.020 1.00 85.25 71 SER A C 1
ATOM 531 O O . SER A 1 71 ? 8.139 -2.038 -0.078 1.00 85.25 71 SER A O 1
ATOM 533 N N . ASP A 1 72 ? 7.083 -3.616 -1.271 1.00 88.50 72 ASP A N 1
ATOM 534 C CA . ASP A 1 72 ? 5.876 -3.618 -0.420 1.00 88.50 72 ASP A CA 1
ATOM 535 C C . ASP A 1 72 ? 6.194 -4.011 1.034 1.00 88.50 72 ASP A C 1
ATOM 537 O O . ASP A 1 72 ? 5.611 -3.465 1.968 1.00 88.50 72 ASP A O 1
ATOM 541 N N . LEU A 1 73 ? 7.127 -4.954 1.236 1.00 91.19 73 LEU A N 1
ATOM 542 C CA . LEU A 1 73 ? 7.564 -5.366 2.576 1.00 91.19 73 LEU A CA 1
ATOM 543 C C . LEU A 1 73 ? 8.342 -4.262 3.294 1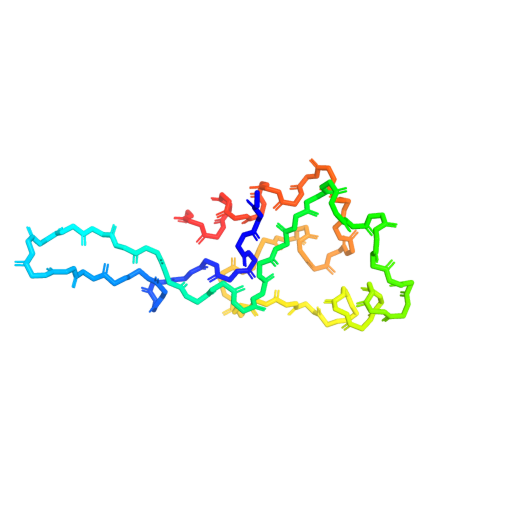.00 91.19 73 LEU A C 1
ATOM 545 O O . LEU A 1 73 ? 8.204 -4.130 4.505 1.00 91.19 73 LEU A O 1
ATOM 549 N N . PHE A 1 74 ? 9.148 -3.485 2.568 1.00 90.75 74 PHE A N 1
ATOM 550 C CA . PHE A 1 74 ? 9.820 -2.316 3.130 1.00 90.75 74 PHE A CA 1
ATOM 551 C C . PHE A 1 74 ? 8.802 -1.252 3.543 1.00 90.75 74 PHE A C 1
ATOM 553 O O . PHE A 1 74 ? 8.867 -0.760 4.658 1.00 90.75 74 PHE A O 1
ATOM 560 N N . SER A 1 75 ? 7.838 -0.937 2.676 1.00 90.19 75 SER A N 1
ATOM 561 C CA . SER A 1 75 ? 6.799 0.064 2.942 1.00 90.19 75 SER A CA 1
ATOM 562 C C . SER A 1 75 ? 5.876 -0.290 4.119 1.00 90.19 75 SER A C 1
ATOM 564 O O . SER A 1 75 ? 5.228 0.590 4.679 1.00 90.19 75 SER A O 1
ATOM 566 N N . LEU A 1 76 ? 5.789 -1.578 4.471 1.00 91.44 76 LEU A N 1
ATOM 567 C CA . LEU A 1 76 ? 5.065 -2.095 5.640 1.00 91.44 76 LEU A CA 1
ATOM 568 C C . LEU A 1 76 ? 5.799 -1.856 6.974 1.00 91.44 76 LEU A C 1
ATOM 570 O O . LEU A 1 76 ? 5.147 -1.928 8.018 1.00 91.44 76 LEU A O 1
ATOM 574 N N . GLY A 1 77 ? 7.126 -1.688 6.947 1.00 87.94 77 GLY A N 1
ATOM 575 C CA . GLY A 1 77 ? 7.997 -1.609 8.128 1.00 87.94 77 GLY A CA 1
ATOM 576 C C . GLY A 1 77 ? 8.213 -0.190 8.628 1.00 87.94 77 GLY A C 1
ATOM 577 O O . GLY A 1 77 ? 8.251 -0.032 9.869 1.00 87.94 77 GLY A O 1
#

InterPro domains:
  IPR000719 Protein kinase domain [PF00069] (1-77)
  IPR000719 Protein kinase domain [PS50011] (1-77)
  IPR008271 Serine/threonine-protein kinase, active site [PS00108] (1-13)
  IPR011009 Protein kinase-like domain superfamily [SSF56112] (1-77)

Radius of gyration: 13.26 Å; Cα contacts (8 Å, |Δi|>4): 91; chains: 1; bounding box: 34×22×37 Å

pLDDT: mean 77.3, std 16.59, range [46.69, 97.94]

Sequence (77 aa):
IVHSDIKPENFLIDGSGAVVLSDFGLAQRPEGASLMSEDDFLMWHGLPGGTAGYLAPEALNKVDPYVAHKSDLFSLG

Organism: NCBI:txid114155

Foldseek 3Di:
DFQLADDPVQFDQDPVRDTDGHDSVLPDDLVCVVVDDVVNVCVSLVDLRYDPPLFDPCSVVSHDSVCSNVRNVSSVD

Nearest PDB structures (foldseek):
  5l4q-assembly2_B  TM=5.827E-01  e=1.556E-02  Homo sapiens
  5l4q-assembly1_A  TM=5.793E-01  e=2.761E-02  Homo sapiens
  2qol-assembly1_A  TM=3.245E-01  e=2.264E-01  Homo sapiens
  3h0z-assembly3_C  TM=2.954E-01  e=6.280E-01  Homo sapiens

Secondary structure (DSSP, 8-state):
-B-S---GGGEEE-TTS-EEE--GGG-B-TTTGGGS-HHHHHHHHSS--S-TTT--GGGGS---TTTHHHHHHHHT-

Solvent-accessible surface area (backbone atoms only — not comparable to full-atom values): 4712 Å² total; per-residue (Å²): 117,32,47,50,46,50,47,75,91,32,54,43,71,48,101,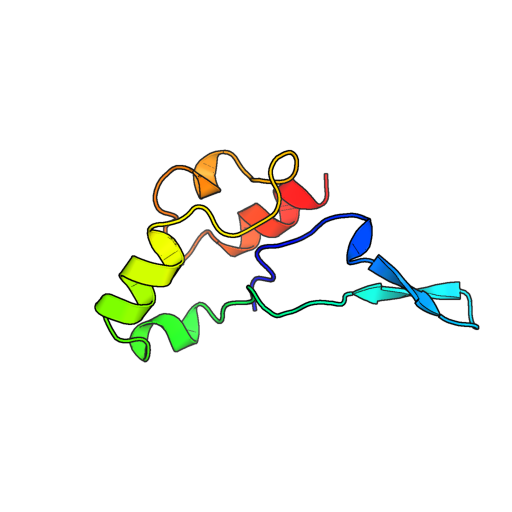86,69,49,81,41,83,52,74,64,85,63,43,42,46,71,86,51,56,83,75,49,52,71,64,58,47,44,63,54,64,67,42,72,69,50,53,88,92,34,65,30,77,54,58,75,56,74,59,57,67,92,53,46,64,56,38,44,57,49,25,73,106